Protein AF-A0A9D4R313-F1 (afdb_monomer_lite)

Sequence (96 aa):
MPRVGDKTYSFDHDKAVPNSWRIIHWRDLVPRIPFIACGYYHHKTAVLYPKDMPLGSKYTICTDNEDVACHQLPDLSISQHKSYFGLDLGGYCKTN

InterPro domains:
  IPR002921 Fungal lipase-type domain [PF01764] (2-36)
  IPR029058 Alpha/Beta hydrolase fold [G3DSA:3.40.50.1820] (1-88)
  IPR029058 Alpha/Beta hydrolase fold [SSF53474] (2-93)

Secondary structure (DSSP, 8-state):
----B-HHHHHHHHHH-TT-EEEEETTBSGGG-S-GGGT-B--SEEEEESS---TT---EEE-STT-HHHH--SS-BGGGGGEETTEESGGGS---

Organism: Dreissena polymorpha (NCBI:txid45954)

Foldseek 3Di:
DDFDDAPVVQVVCCVVPVPDEEEAEAQACRNCPPHVVVRTWHHFWYWYQNHAAEPPGDIDIGGGGADPVRHDDPDHDNCRVQDHHNDRNVVPDDDD

pLDDT: mean 89.99, std 7.38, range [55.81, 97.69]

Structure (mmCIF, N/CA/C/O backbone):
data_AF-A0A9D4R313-F1
#
_entry.id   AF-A0A9D4R313-F1
#
loop_
_atom_site.group_PDB
_atom_site.id
_atom_site.type_symbol
_atom_site.label_atom_id
_atom_site.label_alt_id
_atom_site.label_comp_id
_atom_site.label_asym_id
_atom_site.label_entity_id
_atom_site.label_seq_id
_atom_site.pdbx_PDB_ins_code
_atom_site.Cartn_x
_atom_site.Cartn_y
_atom_site.Cartn_z
_atom_site.occupancy
_atom_site.B_iso_or_equiv
_atom_site.auth_seq_id
_atom_site.auth_comp_id
_atom_site.auth_asym_id
_atom_site.auth_atom_id
_atom_site.pdbx_PDB_model_num
ATOM 1 N N . MET A 1 1 ? -1.367 -3.954 2.369 1.00 88.56 1 MET A N 1
ATOM 2 C CA . MET A 1 1 ? -0.478 -4.962 1.745 1.00 88.56 1 MET A CA 1
ATOM 3 C C . MET A 1 1 ? 0.940 -4.424 1.642 1.00 88.56 1 MET A C 1
ATOM 5 O O . MET A 1 1 ? 1.065 -3.244 1.330 1.00 88.56 1 MET A O 1
ATOM 9 N N . PRO A 1 2 ? 1.962 -5.249 1.928 1.00 95.19 2 PRO A N 1
ATOM 10 C CA . PRO A 1 2 ? 3.378 -4.899 1.782 1.00 95.19 2 PRO A CA 1
ATOM 11 C C . PRO A 1 2 ? 3.827 -4.887 0.317 1.00 95.19 2 PRO A C 1
ATOM 13 O O . PRO A 1 2 ? 3.088 -5.345 -0.556 1.00 95.19 2 PRO A O 1
ATOM 16 N N . ARG A 1 3 ? 5.028 -4.357 0.046 1.00 94.88 3 ARG A N 1
ATOM 17 C CA . ARG A 1 3 ? 5.669 -4.515 -1.271 1.00 94.88 3 ARG A CA 1
ATOM 18 C C . ARG A 1 3 ? 6.059 -5.977 -1.465 1.00 94.88 3 ARG A C 1
ATOM 20 O O . ARG A 1 3 ? 6.406 -6.654 -0.500 1.00 94.88 3 ARG A O 1
ATOM 27 N N . VAL A 1 4 ? 5.995 -6.459 -2.702 1.00 95.69 4 VAL A N 1
ATOM 28 C CA . VAL A 1 4 ? 6.141 -7.897 -2.994 1.00 95.69 4 VAL A CA 1
ATOM 29 C C . VAL A 1 4 ? 7.317 -8.186 -3.915 1.00 95.69 4 VAL A C 1
ATOM 31 O O . VAL A 1 4 ? 8.071 -9.117 -3.657 1.00 95.69 4 VAL A O 1
ATOM 34 N N . GLY A 1 5 ? 7.495 -7.387 -4.963 1.00 95.50 5 GLY A N 1
ATOM 35 C CA . GLY A 1 5 ? 8.528 -7.613 -5.967 1.00 95.50 5 GLY A CA 1
ATOM 36 C C . GLY A 1 5 ? 9.261 -6.337 -6.332 1.00 95.50 5 GLY A C 1
ATOM 37 O O . GLY A 1 5 ? 9.056 -5.285 -5.724 1.00 95.50 5 GLY A O 1
ATOM 38 N N . ASP A 1 6 ? 10.127 -6.453 -7.327 1.00 96.19 6 ASP A N 1
ATOM 39 C CA . ASP A 1 6 ? 10.876 -5.333 -7.870 1.00 96.19 6 ASP A CA 1
ATOM 40 C C . ASP A 1 6 ? 10.028 -4.471 -8.822 1.00 96.19 6 ASP A C 1
ATOM 42 O O . ASP A 1 6 ? 8.816 -4.650 -8.991 1.00 96.19 6 ASP A O 1
ATOM 46 N N . LYS A 1 7 ? 10.680 -3.495 -9.457 1.00 95.06 7 LYS A N 1
ATOM 47 C CA . LYS A 1 7 ? 10.029 -2.588 -10.405 1.00 95.06 7 LYS A CA 1
ATOM 48 C C . LYS A 1 7 ? 9.462 -3.322 -11.629 1.00 95.06 7 LYS A C 1
ATOM 50 O O . LYS A 1 7 ? 8.408 -2.934 -12.125 1.00 95.06 7 LYS A O 1
ATOM 55 N N . THR A 1 8 ? 10.135 -4.368 -12.107 1.00 97.12 8 THR A N 1
ATOM 56 C CA . THR A 1 8 ? 9.689 -5.159 -13.265 1.00 97.12 8 THR A CA 1
ATOM 57 C C . THR A 1 8 ? 8.419 -5.924 -12.921 1.00 97.12 8 THR A C 1
ATOM 59 O O . THR A 1 8 ? 7.414 -5.786 -13.616 1.00 97.12 8 THR A O 1
ATOM 62 N N . TYR A 1 9 ? 8.427 -6.633 -11.789 1.00 96.06 9 TYR A N 1
ATOM 63 C CA . TYR A 1 9 ? 7.257 -7.328 -11.259 1.00 96.06 9 TYR A CA 1
ATOM 64 C C . TYR A 1 9 ? 6.063 -6.382 -11.094 1.00 96.06 9 TYR A C 1
ATOM 66 O O . TYR A 1 9 ? 4.948 -6.711 -11.489 1.00 96.06 9 TYR A O 1
ATOM 74 N N . SER A 1 10 ? 6.300 -5.192 -10.539 1.00 94.88 10 SER A N 1
ATOM 75 C CA . SER A 1 10 ? 5.276 -4.165 -10.347 1.00 94.88 10 SER A CA 1
ATOM 76 C C . SER A 1 10 ? 4.591 -3.763 -11.665 1.00 94.88 10 SER A C 1
ATOM 78 O O . SER A 1 10 ? 3.361 -3.769 -11.740 1.00 94.88 10 SER A O 1
ATOM 80 N N . PHE A 1 11 ? 5.361 -3.500 -12.726 1.00 95.44 11 PHE A N 1
ATOM 81 C CA . PHE A 1 11 ? 4.797 -3.162 -14.037 1.00 95.44 11 PHE A CA 1
ATOM 82 C C . PHE A 1 11 ? 4.107 -4.336 -14.725 1.00 95.44 11 PHE A C 1
ATOM 84 O O . PHE A 1 11 ? 3.097 -4.150 -15.403 1.00 95.44 11 PHE A O 1
ATOM 91 N N . ASP A 1 12 ? 4.647 -5.543 -14.593 1.00 97.00 12 ASP A N 1
ATOM 92 C CA . ASP A 1 12 ? 4.034 -6.722 -15.198 1.00 97.00 12 ASP A CA 1
ATOM 93 C C . ASP A 1 12 ? 2.731 -7.098 -14.486 1.00 97.00 12 ASP A C 1
ATOM 95 O O . ASP A 1 12 ? 1.761 -7.473 -15.148 1.00 97.00 12 ASP A O 1
ATOM 99 N N . HIS A 1 13 ? 2.648 -6.880 -13.171 1.00 96.12 13 HIS A N 1
ATOM 100 C CA . HIS A 1 13 ? 1.398 -6.974 -12.425 1.00 96.12 13 HIS A CA 1
ATOM 101 C C . HIS A 1 13 ? 0.348 -5.978 -12.941 1.00 96.12 13 HIS A C 1
ATOM 103 O O . HIS A 1 13 ? -0.805 -6.362 -13.118 1.00 96.12 13 HIS A O 1
ATOM 109 N N . ASP A 1 14 ? 0.722 -4.728 -13.237 1.00 95.44 14 ASP A N 1
ATOM 110 C CA . ASP A 1 14 ? -0.220 -3.742 -13.795 1.00 95.44 14 ASP A CA 1
ATOM 111 C C . ASP A 1 14 ? -0.787 -4.168 -15.154 1.00 95.44 14 ASP A C 1
ATOM 113 O O . ASP A 1 14 ? -1.959 -3.925 -15.442 1.00 95.44 14 ASP A O 1
ATOM 117 N N . LYS A 1 15 ? 0.028 -4.820 -15.992 1.00 96.56 15 LYS A N 1
ATOM 118 C CA . LYS A 1 15 ? -0.420 -5.355 -17.287 1.00 96.56 15 LYS A CA 1
ATOM 119 C C . LYS A 1 15 ? -1.325 -6.570 -17.110 1.00 96.56 15 LYS A C 1
ATOM 121 O O . LYS A 1 15 ? -2.323 -6.695 -17.814 1.00 96.56 15 LYS A O 1
ATOM 126 N N . ALA A 1 16 ? -0.963 -7.471 -16.198 1.00 97.69 16 ALA A N 1
ATOM 127 C CA . ALA A 1 16 ? -1.693 -8.711 -15.962 1.00 97.69 16 ALA A CA 1
ATOM 128 C C . ALA A 1 16 ? -3.024 -8.478 -15.227 1.00 97.69 16 ALA A C 1
ATOM 130 O O . ALA A 1 16 ? -3.995 -9.192 -15.474 1.00 97.69 16 ALA A O 1
ATOM 131 N N . VAL A 1 17 ? -3.080 -7.481 -14.335 1.00 95.88 17 VAL A N 1
ATOM 132 C CA . VAL A 1 17 ? -4.228 -7.190 -13.463 1.00 95.88 17 VAL A CA 1
ATOM 133 C C . VAL A 1 17 ? -4.552 -5.683 -13.483 1.00 95.88 17 VAL A C 1
ATOM 135 O O . VAL A 1 17 ? -4.310 -4.971 -12.501 1.00 95.88 17 VAL A O 1
ATOM 138 N N . PRO A 1 18 ? -5.137 -5.171 -14.584 1.00 89.88 18 PRO A N 1
ATOM 139 C CA . PRO A 1 18 ? -5.311 -3.731 -14.812 1.00 89.88 18 PRO A CA 1
ATOM 140 C C . PRO A 1 18 ? -6.246 -3.033 -13.812 1.00 89.88 18 PRO A C 1
ATOM 142 O O . PRO A 1 18 ? -6.092 -1.843 -13.551 1.00 89.88 18 PRO A O 1
ATOM 145 N N . ASN A 1 19 ? -7.186 -3.765 -13.207 1.00 92.56 19 ASN A N 1
ATOM 146 C CA . ASN A 1 19 ? -8.126 -3.246 -12.206 1.00 92.56 19 ASN A CA 1
ATOM 147 C C . ASN A 1 19 ? -7.727 -3.658 -10.781 1.00 92.56 19 ASN A C 1
ATOM 149 O O . ASN A 1 19 ? -8.570 -4.073 -9.991 1.00 92.56 19 ASN A O 1
ATOM 153 N N . SER A 1 20 ? -6.435 -3.591 -10.459 1.00 93.94 20 SER A N 1
ATOM 154 C CA . SER A 1 20 ? -5.932 -3.852 -9.110 1.00 93.94 20 SER A CA 1
ATOM 155 C C . SER A 1 20 ? -5.707 -2.551 -8.346 1.00 93.94 20 SER A C 1
ATOM 157 O O . SER A 1 20 ? -5.156 -1.582 -8.870 1.00 93.94 20 SER A O 1
ATOM 159 N N . TRP A 1 21 ? -6.114 -2.524 -7.079 1.00 94.25 21 TRP A N 1
ATOM 160 C CA . TRP A 1 21 ? -5.854 -1.410 -6.174 1.00 94.25 21 TRP A CA 1
ATOM 161 C C . TRP A 1 21 ? -5.484 -1.912 -4.792 1.00 94.25 21 TRP A C 1
ATOM 163 O O . TRP A 1 21 ? -5.804 -3.027 -4.380 1.00 94.25 21 TRP A O 1
ATOM 173 N N . ARG A 1 22 ? -4.801 -1.034 -4.071 1.00 95.00 22 ARG A N 1
ATOM 174 C CA . ARG A 1 22 ? -4.238 -1.311 -2.763 1.00 95.00 22 ARG A CA 1
AT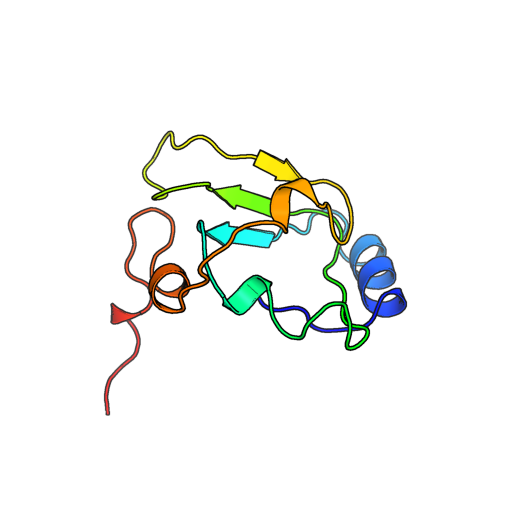OM 175 C C . ARG A 1 22 ? -4.795 -0.279 -1.780 1.00 95.00 22 ARG A C 1
ATOM 177 O O . ARG A 1 22 ? -4.807 0.907 -2.093 1.00 95.00 22 ARG A O 1
ATOM 184 N N . ILE A 1 23 ? -5.264 -0.701 -0.609 1.00 94.62 23 ILE A N 1
ATOM 185 C CA . ILE A 1 23 ? -5.831 0.205 0.406 1.00 94.62 23 ILE A CA 1
ATOM 186 C C . ILE A 1 23 ? -4.803 0.410 1.518 1.00 94.62 23 ILE A C 1
ATOM 188 O O . ILE A 1 23 ? -4.209 -0.555 2.002 1.00 94.62 23 ILE A O 1
ATOM 192 N N . ILE A 1 24 ? -4.567 1.666 1.893 1.00 93.69 24 ILE A N 1
ATOM 193 C CA . ILE A 1 24 ? -3.590 2.066 2.908 1.00 93.69 24 ILE A CA 1
ATOM 194 C C . ILE A 1 24 ? -4.321 2.850 3.993 1.00 93.69 24 ILE A C 1
ATOM 196 O O . ILE A 1 24 ? -4.943 3.877 3.709 1.00 93.69 24 ILE A O 1
ATOM 200 N N . HIS A 1 25 ? -4.217 2.382 5.234 1.00 94.00 25 HIS A N 1
ATOM 201 C CA . HIS A 1 25 ? -4.784 3.065 6.388 1.00 94.00 25 HIS A CA 1
ATOM 202 C C . HIS A 1 25 ? -3.724 3.910 7.108 1.00 94.00 25 HIS A C 1
ATOM 204 O O . HIS A 1 25 ? -2.812 3.383 7.739 1.00 94.00 25 HIS A O 1
ATOM 210 N N . TRP A 1 26 ? -3.846 5.234 7.013 1.00 91.94 26 TRP A N 1
ATOM 211 C CA . TRP A 1 26 ? -3.053 6.233 7.732 1.00 91.94 26 TRP A CA 1
ATOM 212 C C . TRP A 1 26 ? -1.555 5.896 7.784 1.00 91.94 2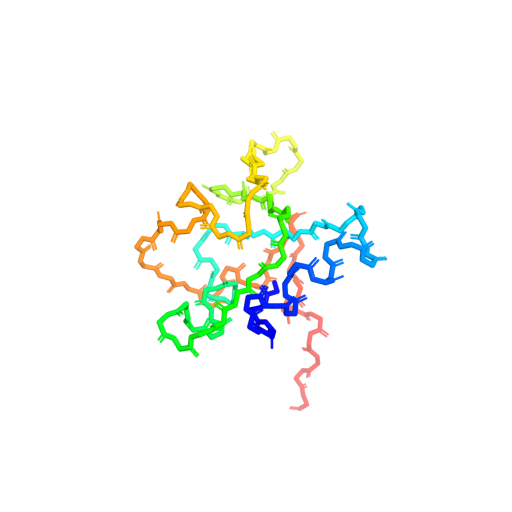6 TRP A C 1
ATOM 214 O O . TRP A 1 26 ? -0.880 5.864 6.756 1.00 91.94 26 TRP A O 1
ATOM 224 N N . ARG A 1 27 ? -1.034 5.649 8.987 1.00 92.31 27 ARG A N 1
ATOM 225 C CA . ARG A 1 27 ? 0.373 5.371 9.284 1.00 92.31 27 ARG A CA 1
ATOM 226 C C . ARG A 1 27 ? 0.668 3.874 9.366 1.00 92.31 27 ARG A C 1
ATOM 228 O O . ARG A 1 27 ? 1.590 3.477 10.069 1.00 92.31 27 ARG A O 1
ATOM 235 N N . ASP A 1 28 ? -0.111 3.041 8.687 1.00 93.62 28 ASP A N 1
ATOM 236 C CA . ASP A 1 28 ? 0.148 1.607 8.595 1.00 93.62 28 ASP A CA 1
ATOM 237 C C . ASP A 1 28 ? 1.571 1.343 8.079 1.00 93.62 28 ASP A C 1
ATOM 239 O O . ASP A 1 28 ? 1.965 1.779 6.994 1.00 93.62 28 ASP A O 1
ATOM 243 N N . LEU A 1 29 ? 2.349 0.632 8.897 1.00 93.56 29 LEU A N 1
ATOM 244 C CA . LEU A 1 29 ? 3.720 0.232 8.600 1.00 93.56 29 LEU A CA 1
ATOM 245 C C . LEU A 1 29 ? 3.796 -0.757 7.431 1.00 93.56 29 LEU A C 1
ATOM 247 O O . LEU A 1 29 ? 4.754 -0.716 6.660 1.00 93.56 29 LEU A O 1
ATOM 251 N N . VAL A 1 30 ? 2.816 -1.652 7.286 1.00 94.69 30 VAL A N 1
ATOM 252 C CA . VAL A 1 30 ? 2.917 -2.817 6.397 1.00 94.69 30 VAL A CA 1
ATOM 253 C C . VAL A 1 30 ? 3.073 -2.413 4.930 1.00 94.69 30 VAL A C 1
ATOM 255 O O . VAL A 1 30 ? 3.988 -2.925 4.291 1.00 94.69 30 VAL A O 1
ATOM 258 N N . PRO A 1 31 ? 2.309 -1.453 4.372 1.00 93.62 31 PRO A N 1
ATOM 259 C CA . PRO A 1 31 ? 2.540 -0.968 3.013 1.00 93.62 31 PRO A CA 1
ATOM 260 C C . PRO A 1 31 ? 3.879 -0.265 2.805 1.00 93.62 31 PRO A C 1
ATOM 262 O O . PRO A 1 31 ? 4.242 0.020 1.670 1.00 93.62 31 PRO A O 1
ATOM 265 N N . ARG A 1 32 ? 4.625 0.048 3.867 1.00 90.75 32 ARG A N 1
ATOM 266 C CA . ARG A 1 32 ? 5.907 0.755 3.766 1.00 90.75 32 ARG A CA 1
ATOM 267 C C . ARG A 1 32 ? 7.105 -0.183 3.737 1.00 90.75 32 ARG A C 1
ATOM 269 O O . ARG A 1 32 ? 8.213 0.297 3.494 1.00 90.75 32 ARG A O 1
ATOM 276 N N . ILE A 1 33 ? 6.886 -1.484 3.914 1.00 92.69 33 ILE A N 1
ATOM 277 C CA . ILE A 1 33 ? 7.921 -2.518 3.908 1.00 92.69 33 ILE A CA 1
ATOM 278 C C . ILE A 1 33 ? 7.630 -3.602 2.850 1.00 92.69 33 ILE A C 1
ATOM 280 O O . ILE A 1 33 ? 6.466 -3.810 2.503 1.00 92.69 33 ILE A O 1
ATOM 284 N N . PRO A 1 34 ? 8.659 -4.306 2.340 1.00 93.94 34 PRO A N 1
ATOM 285 C CA . PRO A 1 34 ? 10.084 -3.948 2.384 1.00 93.94 34 PRO A CA 1
ATOM 286 C C . PRO A 1 34 ? 10.356 -2.578 1.742 1.00 93.94 34 PRO A C 1
ATOM 288 O O . PRO A 1 34 ? 9.544 -2.104 0.952 1.00 93.94 34 PRO A O 1
ATOM 291 N N . PHE A 1 35 ? 11.446 -1.899 2.109 1.00 90.69 35 PHE A N 1
ATOM 292 C CA . PHE A 1 35 ? 11.698 -0.512 1.687 1.00 90.69 35 PHE A CA 1
ATOM 293 C C . PHE A 1 35 ? 12.014 -0.386 0.186 1.00 90.69 35 PHE A C 1
ATOM 295 O O . PHE A 1 35 ? 12.659 -1.261 -0.388 1.00 90.69 35 PHE A O 1
ATOM 302 N N . ILE A 1 36 ? 11.661 0.753 -0.425 1.00 90.12 36 ILE A N 1
ATOM 303 C CA . ILE A 1 36 ? 12.028 1.083 -1.823 1.00 90.12 36 ILE A CA 1
ATOM 304 C C . ILE A 1 36 ? 13.547 1.043 -2.014 1.00 90.12 36 ILE A C 1
ATOM 306 O O . ILE A 1 36 ? 14.037 0.559 -3.028 1.00 90.12 36 ILE A O 1
ATOM 310 N N . ALA A 1 37 ? 14.305 1.493 -1.007 1.00 90.88 37 ALA A N 1
ATOM 311 C CA . ALA A 1 37 ? 15.768 1.447 -1.009 1.00 90.88 37 ALA A CA 1
ATOM 312 C C . ALA A 1 37 ? 16.334 0.018 -1.132 1.00 90.88 37 ALA A C 1
ATOM 314 O O . ALA A 1 37 ? 17.475 -0.154 -1.544 1.00 90.88 37 ALA A O 1
ATOM 315 N N . CYS A 1 38 ? 15.536 -1.005 -0.811 1.00 93.50 38 CYS A N 1
ATOM 316 C CA . CYS A 1 38 ? 15.883 -2.413 -0.994 1.00 93.50 38 CYS A CA 1
ATOM 317 C C . CYS A 1 38 ? 15.457 -2.962 -2.370 1.00 93.50 38 CYS A C 1
ATOM 319 O O . CYS A 1 38 ? 15.539 -4.166 -2.585 1.00 93.50 38 CYS A O 1
ATOM 321 N N . GLY A 1 39 ? 14.978 -2.111 -3.284 1.00 94.06 39 GLY A N 1
ATOM 322 C CA . GLY A 1 39 ? 14.583 -2.485 -4.644 1.00 94.06 39 GLY A CA 1
ATOM 323 C C . GLY A 1 39 ? 13.139 -2.966 -4.797 1.00 94.06 39 GLY A C 1
ATOM 324 O O . GLY A 1 39 ? 12.787 -3.441 -5.872 1.00 94.06 39 GLY A O 1
ATOM 325 N N . TYR A 1 40 ? 12.301 -2.842 -3.765 1.00 95.12 40 TYR A N 1
ATOM 326 C CA . TYR A 1 40 ? 10.909 -3.297 -3.801 1.00 95.12 40 TYR A CA 1
ATOM 327 C C . TYR A 1 40 ? 9.956 -2.185 -4.234 1.00 95.12 40 TYR A C 1
ATOM 329 O O . TYR A 1 40 ? 10.083 -1.046 -3.784 1.00 95.12 40 TYR A O 1
ATOM 337 N N . TYR A 1 41 ? 8.965 -2.535 -5.053 1.00 94.62 41 TYR A N 1
ATOM 338 C CA . TYR A 1 41 ? 7.975 -1.618 -5.611 1.00 94.62 41 TYR A CA 1
ATOM 339 C C . TYR A 1 41 ? 6.570 -2.212 -5.513 1.00 94.62 41 TYR A C 1
ATOM 341 O O . TYR A 1 41 ? 6.345 -3.410 -5.702 1.00 94.62 41 TYR A O 1
ATOM 349 N N . HIS A 1 42 ? 5.601 -1.358 -5.227 1.00 95.25 42 HIS A N 1
ATOM 350 C CA . HIS A 1 42 ? 4.194 -1.668 -5.382 1.00 95.25 42 HIS A CA 1
ATOM 351 C C . HIS A 1 42 ? 3.747 -1.493 -6.831 1.00 95.25 42 HIS A C 1
ATOM 353 O O . HIS A 1 42 ? 4.359 -0.758 -7.598 1.00 95.25 42 HIS A O 1
ATOM 359 N N . HIS A 1 43 ? 2.640 -2.138 -7.192 1.00 94.19 43 HIS A N 1
ATOM 360 C CA . HIS A 1 43 ? 1.912 -1.913 -8.448 1.00 94.19 43 HIS A CA 1
ATOM 361 C C . HIS A 1 43 ? 1.269 -0.501 -8.488 1.00 94.19 43 HIS A C 1
ATOM 363 O O . HIS A 1 43 ? 1.410 0.277 -7.544 1.00 94.19 43 HIS A O 1
ATOM 369 N N . LYS A 1 44 ? 0.550 -0.120 -9.542 1.00 93.00 44 LYS A N 1
ATOM 370 C CA . LYS A 1 44 ? 0.145 1.276 -9.798 1.00 93.00 44 LYS A CA 1
ATOM 371 C C . LYS A 1 44 ? -0.794 1.907 -8.760 1.00 93.00 44 LYS A C 1
ATOM 373 O O . LYS A 1 44 ? -0.436 2.886 -8.117 1.00 93.00 44 LYS A O 1
ATOM 378 N N . THR A 1 45 ? -1.999 1.370 -8.583 1.00 94.69 45 THR A N 1
ATOM 379 C CA . THR A 1 45 ? -3.077 2.107 -7.896 1.00 94.69 45 THR A CA 1
ATOM 380 C C . THR A 1 45 ? -3.072 1.910 -6.379 1.00 94.69 45 THR A C 1
ATOM 382 O O . THR A 1 45 ? -3.165 0.779 -5.890 1.00 94.69 45 THR A O 1
ATOM 385 N N . ALA A 1 46 ? -3.067 3.013 -5.625 1.00 94.44 46 ALA A N 1
ATOM 386 C CA . ALA A 1 46 ? -3.242 3.031 -4.173 1.00 94.44 46 ALA A CA 1
ATOM 387 C C . ALA A 1 46 ? -4.347 3.992 -3.725 1.00 94.44 46 ALA A C 1
ATOM 389 O O . ALA A 1 46 ? -4.534 5.054 -4.307 1.00 94.44 46 ALA A O 1
ATOM 390 N N . VAL A 1 47 ? -5.046 3.632 -2.651 1.00 94.31 47 VAL A N 1
ATOM 391 C CA . VAL A 1 47 ? -6.054 4.463 -1.989 1.00 94.31 47 VAL A CA 1
ATOM 392 C C . VAL A 1 47 ? -5.618 4.680 -0.546 1.00 94.31 47 VAL A C 1
ATOM 394 O O . VAL A 1 47 ? -5.634 3.749 0.262 1.00 94.31 47 VAL A O 1
ATOM 397 N N . LEU A 1 48 ? -5.200 5.904 -0.230 1.00 93.62 48 LEU A N 1
ATOM 398 C CA . LEU A 1 48 ? -4.782 6.303 1.108 1.00 93.62 48 LEU A CA 1
ATOM 399 C C . LEU A 1 48 ? -5.950 6.934 1.860 1.00 93.62 48 LEU A C 1
ATOM 401 O O . LEU A 1 48 ? -6.499 7.952 1.438 1.00 93.62 48 LEU A O 1
ATOM 405 N N . TYR A 1 49 ? -6.257 6.375 3.023 1.00 94.06 49 TYR A N 1
ATOM 406 C CA . TYR A 1 49 ? -7.129 6.995 4.009 1.00 94.06 49 TYR A CA 1
ATOM 407 C C . TYR A 1 49 ? -6.268 7.695 5.059 1.00 94.06 49 TYR A C 1
ATOM 409 O O . TYR A 1 49 ? -5.567 7.025 5.814 1.00 94.06 49 TYR A O 1
ATOM 417 N N . PRO A 1 50 ? -6.274 9.035 5.131 1.00 89.88 50 PRO A N 1
ATOM 418 C CA . PRO A 1 50 ? -5.367 9.783 5.984 1.00 89.88 50 PRO A CA 1
ATOM 419 C C . PRO A 1 50 ? -5.894 9.918 7.424 1.00 89.88 50 PRO A C 1
ATOM 421 O O . PRO A 1 50 ? -5.674 10.947 8.042 1.00 89.88 50 PRO A O 1
ATOM 424 N N . LYS A 1 51 ? -6.687 8.975 7.928 1.00 86.06 51 LYS A N 1
ATOM 425 C CA . LYS A 1 51 ? -7.285 8.914 9.277 1.00 86.06 51 LYS A CA 1
ATOM 426 C C . LYS A 1 51 ? -8.112 7.627 9.333 1.00 86.06 51 LYS A C 1
ATOM 428 O O . LYS A 1 51 ? -8.081 6.851 8.374 1.00 86.06 51 LYS A O 1
ATOM 433 N N . ASP A 1 52 ? -8.878 7.453 10.408 1.00 84.56 52 ASP A N 1
ATOM 434 C CA . ASP A 1 52 ? -9.887 6.403 10.507 1.00 84.56 52 ASP A CA 1
ATOM 435 C C . ASP A 1 52 ? -10.754 6.314 9.239 1.00 84.56 52 ASP A C 1
ATOM 437 O O . ASP A 1 52 ? -10.976 7.287 8.503 1.00 84.56 52 ASP A O 1
ATOM 441 N N . MET A 1 53 ? -11.284 5.119 9.000 1.00 91.38 53 MET A N 1
ATOM 442 C CA . MET A 1 53 ? -11.976 4.7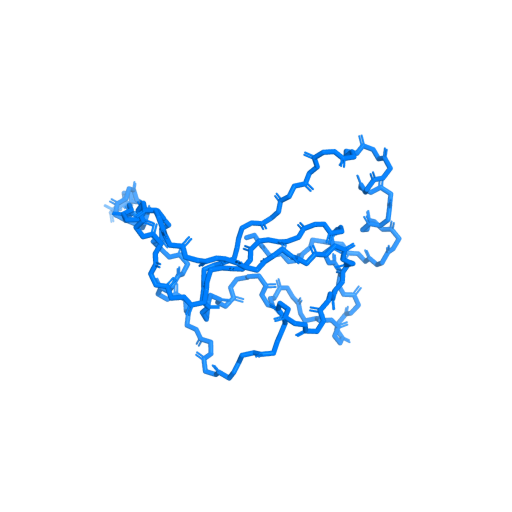66 7.761 1.00 91.38 53 MET A CA 1
ATOM 443 C C . MET A 1 53 ? -13.501 4.560 7.904 1.00 91.38 53 MET A C 1
ATOM 445 O O . MET A 1 53 ? -14.013 3.647 7.260 1.00 91.38 53 MET A O 1
ATOM 449 N N . PRO A 1 54 ? -14.279 5.316 8.714 1.00 90.25 54 PRO A N 1
ATOM 450 C CA . PRO A 1 54 ? -15.733 5.159 8.699 1.00 90.25 54 PRO A CA 1
ATOM 451 C C . PRO A 1 54 ? -16.340 5.480 7.323 1.00 90.25 54 PRO A C 1
ATOM 453 O O . PRO A 1 54 ? -15.706 6.056 6.432 1.00 90.25 54 PRO A O 1
ATOM 456 N N . LEU A 1 55 ? -17.612 5.116 7.154 1.00 89.19 55 LEU A N 1
ATOM 457 C CA . LEU A 1 55 ? -18.363 5.433 5.945 1.00 89.19 55 LEU A CA 1
ATOM 458 C C . LEU A 1 55 ? -18.352 6.951 5.688 1.00 89.19 55 LEU A C 1
ATOM 460 O O . LEU A 1 55 ? -18.643 7.744 6.580 1.00 89.19 55 LEU A O 1
ATOM 464 N N . GLY A 1 56 ? -18.011 7.350 4.461 1.00 89.25 56 GLY A N 1
ATOM 465 C CA . GLY A 1 56 ? -17.890 8.760 4.074 1.00 89.25 56 GLY A CA 1
ATOM 466 C C . GLY A 1 56 ? -16.518 9.393 4.338 1.00 89.25 56 GLY A C 1
ATOM 467 O O . GLY A 1 56 ? -16.337 10.573 4.031 1.00 89.25 56 GLY A O 1
ATOM 468 N N . SER A 1 57 ? -15.537 8.642 4.858 1.00 92.94 57 SER A N 1
ATOM 469 C CA . SER A 1 57 ? -14.165 9.140 5.003 1.00 92.94 57 SER A CA 1
ATOM 470 C C . SER A 1 57 ? -13.571 9.601 3.677 1.00 92.94 57 SER A C 1
ATOM 472 O O . SER A 1 57 ? -13.682 8.935 2.645 1.00 92.94 57 SER A O 1
ATOM 474 N N . LYS A 1 58 ? -12.876 10.739 3.732 1.00 93.94 58 LYS A N 1
ATOM 475 C CA . LYS A 1 58 ? -12.082 11.243 2.612 1.00 93.94 58 LYS A CA 1
ATOM 476 C C . LYS A 1 58 ? -10.875 10.338 2.384 1.00 93.94 58 LYS A C 1
ATOM 478 O O . LYS A 1 58 ? -10.275 9.849 3.339 1.00 93.94 58 LYS A O 1
ATOM 483 N N . TYR A 1 59 ? -10.506 10.177 1.124 1.00 93.75 59 TYR A N 1
ATOM 484 C CA . TYR A 1 59 ? -9.353 9.396 0.701 1.00 93.75 59 TYR A CA 1
ATOM 485 C C . TYR A 1 59 ? -8.636 10.093 -0.454 1.00 93.75 59 TYR A C 1
ATOM 487 O O . TYR A 1 59 ? -9.210 10.942 -1.138 1.00 93.75 59 TYR A O 1
ATOM 495 N N . THR A 1 60 ? -7.388 9.697 -0.674 1.00 93.38 60 THR A N 1
ATOM 496 C CA . THR A 1 60 ? -6.570 10.121 -1.810 1.00 93.38 60 THR A CA 1
ATOM 497 C C . THR A 1 60 ? -6.300 8.910 -2.690 1.00 93.38 60 THR A C 1
ATOM 499 O O . THR A 1 60 ? -5.847 7.879 -2.190 1.00 93.38 60 THR A O 1
ATOM 502 N N . ILE A 1 61 ? -6.573 9.026 -3.990 1.00 94.25 61 ILE A N 1
ATOM 503 C CA . ILE A 1 61 ? -6.172 8.019 -4.977 1.00 94.25 61 ILE A CA 1
ATOM 504 C C . ILE A 1 61 ? -4.820 8.433 -5.547 1.00 94.25 61 ILE A C 1
ATOM 506 O O . ILE A 1 61 ? -4.676 9.542 -6.053 1.00 94.25 61 ILE A O 1
ATOM 510 N N . CYS A 1 62 ? -3.862 7.520 -5.487 1.00 91.88 62 CYS A N 1
ATOM 511 C CA . CYS A 1 62 ? -2.566 7.626 -6.133 1.00 91.88 62 CYS A CA 1
ATOM 512 C C . CYS A 1 62 ? -2.523 6.647 -7.305 1.00 91.88 62 CYS A C 1
ATOM 514 O O . CYS A 1 62 ? -2.867 5.471 -7.149 1.00 91.88 62 CYS A O 1
ATOM 516 N N . THR A 1 63 ? -2.116 7.128 -8.476 1.00 90.56 63 THR A N 1
ATOM 517 C CA . THR A 1 63 ? -2.171 6.362 -9.730 1.00 90.56 63 THR A CA 1
ATOM 518 C C . THR A 1 63 ? -0.792 6.044 -10.298 1.00 90.56 63 THR A C 1
ATOM 520 O O . THR A 1 63 ? -0.706 5.740 -11.481 1.00 90.56 63 THR A O 1
ATOM 523 N N . ASP A 1 64 ? 0.262 6.094 -9.484 1.00 85.31 64 ASP A N 1
ATOM 524 C CA . ASP A 1 64 ? 1.634 5.754 -9.874 1.00 85.31 64 ASP A CA 1
ATOM 525 C C . ASP A 1 64 ? 2.257 4.729 -8.913 1.00 85.31 64 ASP A C 1
ATOM 527 O O . ASP A 1 64 ? 1.968 4.711 -7.713 1.00 85.31 64 ASP A O 1
ATOM 531 N N . ASN A 1 65 ? 3.171 3.906 -9.440 1.00 78.38 65 ASN A N 1
ATOM 532 C CA . ASN A 1 65 ? 3.725 2.711 -8.787 1.00 78.38 65 ASN A CA 1
ATOM 533 C C . ASN A 1 65 ? 4.443 2.963 -7.449 1.00 78.38 65 ASN A C 1
ATOM 535 O O . ASN A 1 65 ? 4.611 2.028 -6.684 1.00 78.38 65 ASN A O 1
ATOM 539 N N . GLU A 1 66 ? 4.798 4.199 -7.100 1.00 83.88 66 GLU A N 1
ATOM 540 C CA . GLU A 1 66 ? 5.256 4.595 -5.758 1.00 83.88 66 GLU A CA 1
ATOM 541 C C . GLU A 1 66 ? 4.999 6.103 -5.536 1.00 83.88 66 GLU A C 1
ATOM 543 O O . GLU A 1 66 ? 5.895 6.838 -5.127 1.00 83.88 66 GLU A O 1
ATOM 548 N N . ASP A 1 67 ? 3.788 6.592 -5.824 1.00 82.94 67 ASP A N 1
ATOM 549 C CA . ASP A 1 67 ? 3.452 8.020 -5.674 1.00 82.94 67 ASP A CA 1
ATOM 550 C C . ASP A 1 67 ? 3.838 8.570 -4.284 1.00 82.94 67 ASP A C 1
ATOM 552 O O . ASP A 1 67 ? 3.467 8.013 -3.240 1.00 82.94 67 ASP A O 1
ATOM 556 N N . VAL A 1 68 ? 4.585 9.679 -4.274 1.00 80.50 68 VAL A N 1
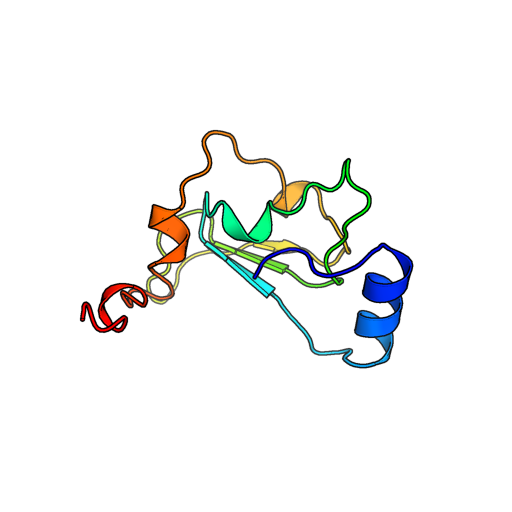ATOM 557 C CA . VAL A 1 68 ? 5.066 10.349 -3.059 1.00 80.50 68 VAL A CA 1
ATOM 558 C C . VAL A 1 68 ? 3.918 10.803 -2.159 1.00 80.50 68 VAL A C 1
ATOM 560 O O . VAL A 1 68 ? 4.058 10.753 -0.933 1.00 80.50 68 VAL A O 1
ATOM 563 N N . ALA A 1 69 ? 2.765 11.158 -2.739 1.00 82.56 69 ALA A N 1
ATOM 564 C CA . ALA A 1 69 ? 1.583 11.599 -2.004 1.00 82.56 69 ALA A CA 1
ATOM 565 C C . ALA A 1 69 ? 1.021 10.500 -1.086 1.00 82.56 69 ALA A C 1
ATOM 567 O O . ALA A 1 69 ? 0.529 10.794 0.002 1.00 82.56 69 ALA A O 1
ATOM 568 N N . CYS A 1 70 ? 1.154 9.228 -1.478 1.00 84.25 70 CYS A N 1
ATOM 569 C CA . CYS A 1 70 ? 0.746 8.083 -0.663 1.00 84.25 70 CYS A CA 1
ATOM 570 C C . CYS A 1 70 ? 1.880 7.522 0.223 1.00 84.25 70 CYS A C 1
ATOM 572 O O . CYS A 1 70 ? 1.637 6.642 1.059 1.00 84.25 70 CYS A O 1
ATOM 574 N N . HIS A 1 71 ? 3.110 8.037 0.084 1.00 75.62 71 HIS A N 1
ATOM 575 C CA . HIS A 1 71 ? 4.321 7.467 0.683 1.00 75.62 71 HIS A CA 1
ATOM 576 C C . HIS A 1 71 ? 4.990 8.267 1.793 1.00 75.62 71 HIS A C 1
ATOM 578 O O . HIS A 1 71 ? 5.837 7.708 2.481 1.00 75.62 71 HIS A O 1
ATOM 584 N N . GLN A 1 72 ? 4.666 9.527 2.043 1.00 65.75 72 GLN A N 1
ATOM 585 C CA . GLN A 1 72 ? 5.415 10.302 3.041 1.00 65.75 72 GLN A CA 1
ATOM 586 C C . GLN A 1 72 ? 4.564 10.585 4.271 1.00 65.75 72 GLN A C 1
ATOM 588 O O . GLN A 1 72 ? 3.848 11.576 4.337 1.00 65.75 72 GLN A O 1
ATOM 593 N N . LEU A 1 73 ? 4.639 9.685 5.256 1.00 69.62 73 LEU A N 1
ATOM 594 C CA . LEU A 1 73 ? 4.065 9.907 6.581 1.00 69.62 73 LEU A CA 1
ATOM 595 C C . LEU A 1 73 ? 5.121 9.559 7.641 1.00 69.62 73 LEU A C 1
ATOM 597 O O . LEU A 1 73 ? 5.660 8.450 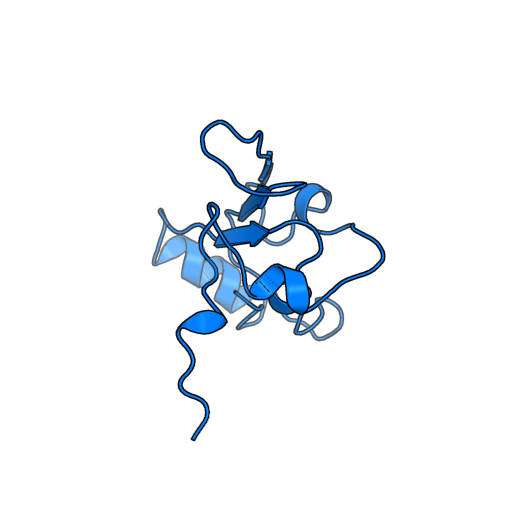7.590 1.00 69.62 73 LEU A O 1
ATOM 601 N N . PRO A 1 74 ? 5.443 10.479 8.568 1.00 72.06 74 PRO A N 1
ATOM 602 C CA . PRO A 1 74 ? 6.272 10.156 9.723 1.00 72.06 74 PRO A CA 1
ATOM 603 C C . PRO A 1 74 ? 5.500 9.254 10.699 1.00 72.06 74 PRO A C 1
ATOM 605 O O . PRO A 1 74 ? 4.268 9.235 10.681 1.0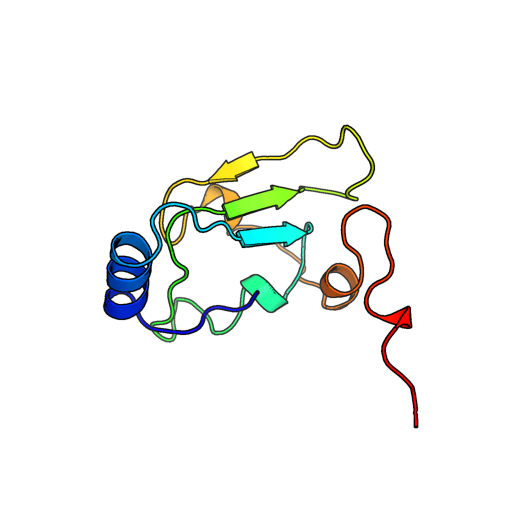0 72.06 74 PRO A O 1
ATOM 608 N N . ASP A 1 75 ? 6.231 8.561 11.580 1.00 85.50 75 ASP A N 1
ATOM 609 C CA . ASP A 1 75 ? 5.676 7.843 12.742 1.00 85.50 75 ASP A CA 1
ATOM 610 C C . ASP A 1 75 ? 4.757 6.647 12.393 1.00 85.50 75 ASP A C 1
ATOM 612 O O . ASP A 1 75 ? 3.561 6.625 12.683 1.00 85.50 75 ASP A O 1
ATOM 616 N N . LEU A 1 76 ? 5.318 5.640 11.714 1.00 90.25 76 LEU A N 1
ATOM 617 C CA . LEU A 1 76 ? 4.591 4.434 11.296 1.00 90.25 76 LEU A CA 1
ATOM 618 C C . LEU A 1 76 ? 4.186 3.558 12.492 1.00 90.25 76 LEU A C 1
ATOM 620 O O . LEU A 1 76 ? 4.960 3.367 13.425 1.00 90.25 76 LEU A O 1
ATOM 624 N N . SER A 1 77 ? 3.004 2.943 12.421 1.00 91.88 77 SER A N 1
ATOM 625 C CA . SER A 1 77 ? 2.484 2.050 13.454 1.00 91.88 77 SER A CA 1
ATOM 626 C C . SER A 1 77 ? 1.851 0.792 12.868 1.00 91.88 77 SER A C 1
ATOM 628 O O . SER A 1 77 ? 0.991 0.845 11.989 1.00 91.88 77 SER A O 1
ATOM 630 N N . ILE A 1 78 ? 2.214 -0.358 13.440 1.00 91.88 78 ILE A N 1
ATOM 631 C CA . ILE A 1 78 ? 1.574 -1.644 13.141 1.00 91.88 78 ILE A CA 1
ATOM 632 C C . ILE A 1 78 ? 0.132 -1.719 13.665 1.00 91.88 78 ILE A C 1
ATOM 634 O O . ILE A 1 78 ? -0.657 -2.516 13.167 1.00 91.88 78 ILE A O 1
ATOM 638 N N . SER A 1 79 ? -0.250 -0.889 14.646 1.00 91.38 79 SER A N 1
ATOM 639 C CA . SER A 1 79 ? -1.630 -0.877 15.151 1.00 91.38 79 SER A CA 1
ATOM 640 C C . SER A 1 79 ? -2.625 -0.453 14.071 1.00 91.38 79 SER A C 1
ATOM 642 O O . SER A 1 79 ? -3.715 -1.011 14.001 1.00 91.38 79 SER A O 1
ATOM 644 N N . GLN A 1 80 ? -2.217 0.449 13.174 1.00 91.75 80 GLN A N 1
ATOM 645 C CA . GLN A 1 80 ? -3.047 0.931 12.067 1.00 91.75 80 GLN A CA 1
ATOM 646 C C . GLN A 1 80 ? -3.345 -0.168 11.038 1.00 91.75 80 GLN A C 1
ATOM 648 O O . GLN A 1 80 ? -4.361 -0.104 10.355 1.00 91.75 80 GLN A O 1
ATOM 653 N N . HIS A 1 81 ? -2.516 -1.216 10.972 1.00 93.19 81 HIS A N 1
ATOM 654 C CA . HIS A 1 81 ? -2.742 -2.362 10.090 1.00 93.19 81 HIS A CA 1
ATOM 655 C C . HIS A 1 81 ? -3.924 -3.242 10.518 1.00 93.19 81 HIS A C 1
ATOM 657 O O . HIS A 1 81 ? -4.432 -4.036 9.730 1.00 93.19 81 HIS A O 1
ATOM 663 N N . LYS A 1 82 ? -4.343 -3.149 11.784 1.00 92.50 82 LYS A N 1
ATOM 664 C CA . LYS A 1 82 ? -5.342 -4.055 12.360 1.00 92.50 82 LYS A CA 1
ATOM 665 C C . LYS A 1 82 ? -6.771 -3.606 12.112 1.00 92.50 82 LYS A C 1
ATOM 667 O O . LYS A 1 82 ? -7.676 -4.395 12.341 1.00 92.50 82 LYS A O 1
ATOM 672 N N . SER A 1 83 ? -6.989 -2.383 11.641 1.00 91.38 83 SER A N 1
ATOM 673 C CA . SER A 1 83 ? -8.334 -1.838 11.488 1.00 91.38 83 SER A CA 1
ATOM 674 C C . SER A 1 83 ? -8.523 -1.218 10.118 1.00 91.38 83 SER A C 1
ATOM 676 O O . SER A 1 83 ? -7.723 -0.392 9.694 1.00 91.38 83 SER A O 1
ATOM 678 N N . TYR A 1 84 ? -9.600 -1.603 9.441 1.00 93.12 84 TYR A N 1
ATOM 679 C CA . TYR A 1 84 ? -9.990 -1.061 8.142 1.00 93.12 84 TYR A CA 1
ATOM 680 C C . TYR A 1 84 ? -11.507 -0.918 8.109 1.00 93.12 84 TYR A C 1
ATOM 682 O O . TYR A 1 84 ? -12.230 -1.794 8.570 1.00 93.12 84 TYR A O 1
ATOM 690 N N . PHE A 1 85 ? -12.002 0.191 7.563 1.00 92.94 85 PHE A N 1
ATOM 691 C CA . PHE A 1 85 ? -13.440 0.449 7.412 1.00 92.94 85 PHE A CA 1
ATOM 692 C C . PHE A 1 85 ? -14.271 0.353 8.707 1.00 92.94 85 PHE A C 1
ATOM 694 O O . PHE A 1 85 ? -15.430 -0.050 8.683 1.00 92.94 85 PHE A O 1
ATOM 701 N N . GLY A 1 86 ? -13.671 0.701 9.852 1.00 89.38 86 GLY A N 1
ATOM 702 C CA . GLY A 1 86 ? -14.307 0.580 11.171 1.00 89.38 86 GLY A CA 1
ATOM 703 C C . GLY A 1 86 ? -14.373 -0.852 11.718 1.00 89.38 86 GLY A C 1
ATOM 704 O O . GLY A 1 86 ? -14.966 -1.069 12.770 1.00 89.38 86 GLY A O 1
ATOM 705 N N . LEU A 1 87 ? -13.760 -1.819 11.031 1.00 89.94 87 LEU A N 1
ATOM 706 C CA . LEU A 1 87 ? -13.664 -3.211 11.460 1.00 89.94 87 LEU A CA 1
ATOM 707 C C . LEU A 1 87 ? -12.289 -3.473 12.071 1.00 89.94 87 LEU A C 1
ATOM 709 O O . LEU A 1 87 ? -11.269 -3.155 11.456 1.00 89.94 87 LEU A O 1
ATOM 713 N N . ASP A 1 88 ? -12.258 -4.084 13.256 1.00 90.62 88 ASP A N 1
ATOM 714 C CA . ASP A 1 88 ? -11.036 -4.643 13.839 1.00 90.62 88 ASP A CA 1
ATOM 715 C C . ASP A 1 88 ? -10.756 -6.018 13.223 1.00 90.62 88 ASP A C 1
ATOM 717 O O . ASP A 1 88 ? -11.345 -7.031 13.595 1.00 90.62 88 ASP A O 1
ATOM 721 N N . LEU A 1 89 ? -9.850 -6.038 12.247 1.00 89.12 89 LEU A N 1
ATOM 722 C CA . LEU A 1 89 ? -9.377 -7.247 11.585 1.00 89.12 89 LEU A CA 1
ATOM 723 C C . LEU A 1 89 ? -8.447 -8.066 12.490 1.00 89.12 89 LEU A C 1
ATOM 725 O O . LEU A 1 89 ? -8.400 -9.290 12.377 1.00 89.12 89 LEU A O 1
ATOM 729 N N . GLY A 1 90 ? -7.715 -7.404 13.391 1.00 84.25 90 GLY A N 1
ATOM 730 C CA . GLY A 1 90 ? -6.801 -8.060 14.325 1.00 84.25 90 GLY A CA 1
ATOM 731 C C . GLY A 1 90 ? -7.529 -8.938 15.342 1.00 84.25 90 GLY A C 1
ATOM 732 O O . GLY A 1 90 ? -7.009 -9.988 15.715 1.00 84.25 90 GLY A O 1
ATOM 733 N N . GLY A 1 91 ? -8.744 -8.549 15.736 1.00 85.44 91 GLY A N 1
ATOM 734 C CA . GLY A 1 91 ? -9.595 -9.312 16.651 1.00 85.44 91 GLY A CA 1
ATOM 735 C C . GLY A 1 91 ? -10.045 -10.683 16.126 1.00 85.44 91 GLY A C 1
ATOM 736 O O . GLY A 1 91 ? -10.408 -11.545 16.922 1.00 85.44 91 GLY A O 1
ATOM 737 N N . TYR A 1 92 ? -9.985 -10.931 14.811 1.00 84.06 92 TYR A N 1
ATOM 738 C CA . TYR A 1 92 ? -10.309 -12.246 14.234 1.00 84.06 92 TYR A CA 1
ATOM 739 C C . TYR A 1 92 ? -9.157 -13.255 14.320 1.00 84.06 92 TYR A C 1
ATOM 741 O O . TYR A 1 92 ? -9.361 -14.448 14.074 1.00 84.06 92 TYR A O 1
ATOM 749 N N . CYS A 1 93 ? -7.947 -12.811 14.662 1.00 78.75 93 CYS A N 1
ATOM 750 C CA . CYS A 1 93 ? -6.831 -13.716 14.891 1.00 78.75 93 CYS A CA 1
ATOM 751 C C . CYS A 1 93 ? -7.084 -14.511 16.178 1.00 78.75 93 CYS A C 1
ATOM 753 O O . CYS A 1 93 ? -7.062 -13.951 17.273 1.00 78.75 93 CYS A O 1
ATOM 755 N N . LYS A 1 94 ? -7.300 -15.827 16.060 1.00 73.56 94 LYS A N 1
ATOM 756 C CA . LYS A 1 94 ? -7.382 -16.710 17.230 1.00 73.56 94 LYS A CA 1
ATOM 757 C C . LYS A 1 94 ? -6.041 -16.695 17.961 1.00 73.56 94 LYS A C 1
ATOM 759 O O . LYS A 1 94 ? -5.027 -17.113 17.406 1.00 73.56 94 LYS A O 1
ATOM 764 N N . THR A 1 95 ? -6.040 -16.232 19.202 1.00 69.44 95 THR A N 1
ATOM 765 C CA . THR A 1 95 ? -4.949 -16.496 20.139 1.00 69.44 95 THR A CA 1
ATOM 766 C C . THR A 1 95 ? -5.088 -17.945 20.596 1.00 69.44 95 THR A C 1
ATOM 768 O O . THR A 1 95 ? -6.062 -18.270 21.276 1.00 69.44 95 THR A O 1
ATOM 771 N N . ASN A 1 96 ? -4.178 -18.809 20.140 1.00 55.81 96 ASN A N 1
ATOM 772 C CA . ASN A 1 96 ? -4.013 -20.155 20.694 1.00 55.81 96 ASN A CA 1
ATOM 773 C C . ASN A 1 96 ? -3.520 -20.084 22.139 1.00 55.81 96 ASN A C 1
ATOM 775 O O . ASN A 1 96 ? -2.700 -19.179 22.421 1.00 55.81 96 ASN A O 1
#

Radius of gyration: 13.86 Å; chains: 1; bounding box: 34×32×38 Å